Protein AF-X6LS12-F1 (afdb_monomer_lite)

Organism: Reticulomyxa filosa (NCBI:txid46433)

Radius of gyration: 17.0 Å; chains: 1; bounding box: 39×50×38 Å

Sequence (150 aa):
MKVIETYTQAIATIDPFLCTSSHNRRYCDIWIEFAKFYEEYHEDTEEGLKNVREIYTKATKSASFRNVDDLATIYCEWAEMELRHKKYDECRQVMRDATTLPSDEKLKLNRKKMETQLTVQERLHQSKKIWAFMADIEVLSIFFFFFFEK

Structure (mmCIF, N/CA/C/O backbone):
data_AF-X6LS12-F1
#
_entry.id   AF-X6LS12-F1
#
loop_
_atom_site.group_PDB
_atom_site.id
_atom_site.type_symbol
_atom_site.label_atom_id
_atom_site.label_alt_id
_atom_site.label_comp_id
_atom_site.label_asym_id
_atom_site.label_entity_id
_atom_site.label_seq_id
_atom_site.pdbx_PDB_ins_code
_atom_site.Cartn_x
_atom_site.Cartn_y
_atom_site.Cartn_z
_atom_site.occupancy
_atom_site.B_iso_or_equiv
_atom_site.auth_seq_id
_atom_site.auth_comp_id
_atom_site.auth_asym_id
_atom_site.auth_atom_id
_atom_site.pdbx_PDB_model_num
ATOM 1 N N . MET A 1 1 ? -15.970 -19.042 6.940 1.00 55.34 1 MET A N 1
ATOM 2 C CA . MET A 1 1 ? -14.578 -18.750 6.525 1.00 55.34 1 MET A CA 1
ATOM 3 C C . MET A 1 1 ? -14.234 -19.151 5.079 1.00 55.34 1 MET A C 1
ATOM 5 O O . MET A 1 1 ? -13.064 -19.145 4.739 1.00 55.34 1 MET A O 1
ATOM 9 N N . LYS A 1 2 ? -15.198 -19.388 4.168 1.00 73.12 2 LYS A N 1
ATOM 10 C CA . LYS A 1 2 ? -14.869 -19.731 2.764 1.00 73.12 2 LYS A CA 1
ATOM 11 C C . LYS A 1 2 ? -14.236 -18.576 1.969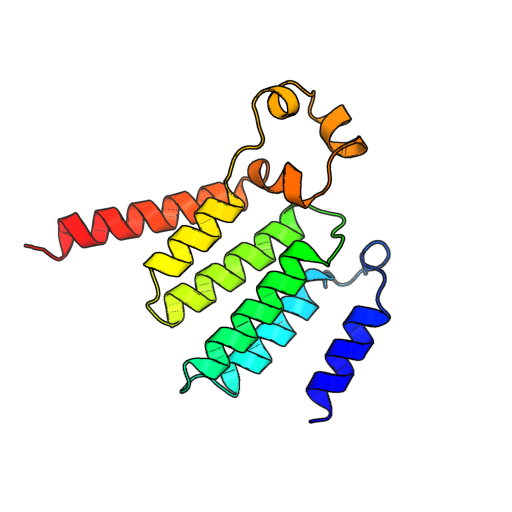 1.00 73.12 2 LYS A C 1
ATOM 13 O O . LYS A 1 2 ? -13.436 -18.820 1.080 1.00 73.12 2 LYS A O 1
ATOM 18 N N . VAL A 1 3 ? -14.564 -17.328 2.311 1.00 79.19 3 VAL A N 1
ATOM 19 C CA . VAL A 1 3 ? -14.117 -16.134 1.570 1.00 79.19 3 VAL A CA 1
ATOM 20 C C . VAL A 1 3 ? -12.598 -15.918 1.677 1.00 79.19 3 VAL A C 1
ATOM 22 O O . VAL A 1 3 ? -11.928 -15.645 0.683 1.00 79.19 3 VAL A O 1
ATOM 25 N N . ILE A 1 4 ? -12.023 -16.118 2.865 1.00 80.69 4 ILE A N 1
ATOM 26 C CA . ILE A 1 4 ? -10.579 -15.947 3.104 1.00 80.69 4 ILE A CA 1
ATOM 27 C C . ILE A 1 4 ? -9.770 -16.994 2.326 1.00 80.69 4 ILE A C 1
ATOM 29 O O . ILE A 1 4 ? -8.762 -16.671 1.695 1.00 80.69 4 ILE A O 1
ATOM 33 N N . GLU A 1 5 ? -10.240 -18.243 2.322 1.00 82.06 5 GLU A N 1
ATOM 34 C CA . GLU A 1 5 ? -9.634 -19.333 1.554 1.00 82.06 5 GLU A CA 1
ATOM 35 C C . GLU A 1 5 ? -9.677 -19.037 0.053 1.00 82.06 5 GLU A C 1
ATOM 37 O O . GLU A 1 5 ? -8.664 -19.199 -0.625 1.00 82.06 5 GLU A O 1
ATOM 42 N N . THR A 1 6 ? -10.802 -18.520 -0.458 1.00 85.38 6 THR A N 1
ATOM 43 C CA . THR A 1 6 ? -10.922 -18.161 -1.877 1.00 85.38 6 THR A CA 1
ATOM 44 C C . THR A 1 6 ? -9.979 -17.032 -2.282 1.00 85.38 6 THR A C 1
ATOM 46 O O . THR A 1 6 ? -9.342 -17.138 -3.326 1.00 85.38 6 THR A O 1
ATOM 49 N N . TYR A 1 7 ? -9.811 -15.990 -1.458 1.00 82.69 7 TYR A N 1
ATOM 50 C CA . TYR A 1 7 ? -8.850 -14.919 -1.753 1.00 82.69 7 TYR A CA 1
ATOM 51 C C . TYR A 1 7 ? -7.405 -15.411 -1.685 1.00 82.69 7 TYR A C 1
ATOM 53 O O . TYR A 1 7 ? -6.593 -15.078 -2.546 1.00 82.69 7 TYR A O 1
ATOM 61 N N . THR A 1 8 ? -7.086 -16.261 -0.709 1.00 83.69 8 THR A N 1
ATOM 62 C CA . THR A 1 8 ? -5.742 -16.836 -0.575 1.00 83.69 8 THR A CA 1
ATOM 63 C C . THR A 1 8 ? -5.402 -17.728 -1.772 1.00 83.69 8 THR A C 1
ATOM 65 O O . THR A 1 8 ? -4.305 -17.635 -2.322 1.00 83.69 8 THR A O 1
ATOM 68 N N . GLN A 1 9 ? -6.355 -18.548 -2.225 1.00 84.38 9 GLN A N 1
ATOM 69 C CA . GLN A 1 9 ? -6.214 -19.356 -3.437 1.00 84.38 9 GLN A CA 1
ATOM 70 C C . GLN A 1 9 ? -6.095 -18.484 -4.692 1.00 84.38 9 GLN A C 1
ATOM 72 O O . GLN A 1 9 ? -5.252 -18.764 -5.542 1.00 84.38 9 GLN A O 1
ATOM 77 N N . ALA A 1 10 ? -6.882 -17.409 -4.798 1.00 82.44 10 ALA A N 1
ATOM 78 C CA . ALA A 1 10 ? -6.810 -16.472 -5.917 1.00 82.44 10 ALA A CA 1
ATOM 79 C C . ALA A 1 10 ? -5.424 -15.815 -6.009 1.00 82.44 10 ALA A C 1
ATOM 81 O O . ALA A 1 10 ? -4.798 -15.861 -7.063 1.00 82.44 10 ALA A O 1
ATOM 82 N N . ILE A 1 11 ? -4.896 -15.296 -4.897 1.00 82.56 11 ILE A N 1
ATOM 83 C CA . ILE A 1 11 ? -3.558 -14.686 -4.829 1.00 82.56 11 ILE A CA 1
ATOM 84 C C . ILE A 1 11 ? -2.457 -15.691 -5.203 1.00 82.56 11 ILE A C 1
ATOM 86 O O . ILE A 1 11 ? -1.482 -15.317 -5.847 1.00 82.56 11 ILE A O 1
ATOM 90 N N . ALA A 1 12 ? -2.599 -16.962 -4.819 1.00 81.56 12 ALA A N 1
ATOM 91 C CA . ALA A 1 12 ? -1.617 -17.998 -5.143 1.00 81.56 12 ALA A CA 1
ATOM 92 C C . ALA A 1 12 ? -1.671 -18.463 -6.609 1.00 81.56 12 ALA A C 1
ATOM 94 O O . ALA A 1 12 ? -0.666 -18.926 -7.142 1.00 81.56 12 ALA A O 1
ATOM 95 N N . THR A 1 13 ? -2.841 -18.378 -7.245 1.00 82.94 13 THR A N 1
ATOM 96 C CA . THR A 1 13 ? -3.076 -18.936 -8.587 1.00 82.94 13 THR A CA 1
ATOM 97 C C . THR A 1 13 ? -2.880 -17.899 -9.691 1.00 82.94 13 THR A C 1
ATOM 99 O O . THR A 1 13 ? -2.526 -18.246 -10.816 1.00 82.94 13 THR A O 1
ATOM 102 N N . ILE A 1 14 ? -3.141 -16.625 -9.396 1.00 80.06 14 ILE A N 1
ATOM 103 C CA . ILE A 1 14 ? -3.145 -15.560 -10.396 1.00 80.06 14 ILE A CA 1
ATOM 104 C C . ILE A 1 14 ? -1.722 -15.073 -10.660 1.00 80.06 14 ILE A C 1
ATOM 106 O O . ILE A 1 14 ? -1.037 -14.598 -9.759 1.00 80.06 14 ILE A O 1
ATOM 110 N N . ASP A 1 15 ? -1.312 -15.124 -11.927 1.00 72.75 15 ASP A N 1
ATOM 111 C CA . ASP A 1 15 ? -0.079 -14.493 -12.388 1.00 72.75 15 ASP A CA 1
ATOM 112 C C . ASP A 1 15 ? -0.301 -12.975 -12.579 1.00 72.75 15 ASP A C 1
ATOM 114 O O . ASP A 1 15 ? -1.082 -12.573 -13.456 1.00 72.75 15 ASP A O 1
ATOM 118 N N . PRO A 1 16 ? 0.392 -12.108 -11.812 1.00 70.56 16 PRO A N 1
ATOM 119 C CA . PRO A 1 16 ? 0.264 -10.657 -11.927 1.00 70.56 16 PRO A CA 1
ATOM 120 C C . PRO A 1 16 ? 0.576 -10.109 -13.327 1.00 70.56 16 PRO A C 1
ATOM 122 O O . PRO A 1 16 ? 0.055 -9.058 -13.701 1.00 70.56 16 PRO A O 1
ATOM 125 N N . PHE A 1 17 ? 1.409 -10.797 -14.117 1.00 68.25 17 PHE A N 1
ATOM 126 C CA . PHE A 1 17 ? 1.821 -10.339 -15.448 1.00 68.25 17 PHE A CA 1
ATOM 127 C C . PHE A 1 17 ? 0.793 -10.652 -16.537 1.00 68.25 17 PHE A C 1
ATOM 129 O O . PHE A 1 17 ? 0.713 -9.919 -17.528 1.00 68.25 17 PHE A O 1
ATOM 136 N N . LEU A 1 18 ? 0.000 -11.709 -16.346 1.00 67.94 18 LEU A N 1
ATOM 137 C CA . LEU A 1 18 ? -1.068 -12.127 -17.258 1.00 67.94 18 LEU A CA 1
ATOM 138 C C . LEU A 1 18 ? -2.411 -11.469 -16.921 1.00 67.94 18 LEU A C 1
ATOM 140 O O . LEU A 1 18 ? -3.313 -11.436 -17.757 1.00 67.94 18 LEU A O 1
ATOM 144 N N . CYS A 1 19 ? -2.531 -10.875 -15.733 1.00 59.12 19 CYS A N 1
ATOM 145 C CA . CYS A 1 19 ? -3.755 -10.269 -15.209 1.00 59.12 19 CYS A CA 1
ATOM 146 C C . CYS A 1 19 ? -4.130 -8.912 -15.845 1.00 59.12 19 CYS A C 1
ATOM 148 O O . CYS A 1 19 ? -4.793 -8.083 -15.223 1.00 59.12 19 CYS A O 1
ATOM 150 N N . THR A 1 20 ? -3.735 -8.678 -17.099 1.00 56.06 20 THR A N 1
ATOM 151 C CA . THR A 1 20 ? -4.130 -7.498 -17.883 1.00 56.06 20 THR A CA 1
ATOM 152 C C . THR A 1 20 ? -5.392 -7.847 -18.673 1.00 56.06 20 THR A C 1
ATOM 154 O O . THR A 1 20 ? -5.368 -7.995 -19.892 1.00 56.06 20 THR A O 1
ATOM 157 N N . SER A 1 21 ? -6.494 -8.122 -17.975 1.00 48.44 21 SER A N 1
ATOM 158 C CA . SER A 1 21 ? -7.719 -8.566 -18.646 1.00 48.44 21 SER A CA 1
ATOM 159 C C . SER A 1 21 ? -8.443 -7.400 -19.337 1.00 48.44 21 SER A C 1
ATOM 161 O O . SER A 1 21 ? -8.431 -6.264 -18.863 1.00 48.44 21 SER A O 1
ATOM 163 N N . SER A 1 22 ? -9.125 -7.703 -20.445 1.00 50.72 22 SER A N 1
ATOM 164 C CA . SER A 1 22 ? -9.927 -6.800 -21.296 1.00 50.72 22 SER A CA 1
ATOM 165 C C . SER A 1 22 ? -11.025 -5.988 -20.574 1.00 50.72 22 SER A C 1
ATOM 167 O O . SER A 1 22 ? -11.717 -5.197 -21.214 1.00 50.72 22 SER A O 1
ATOM 169 N N . HIS A 1 23 ? -11.218 -6.183 -19.266 1.00 52.88 23 HIS A N 1
ATOM 170 C CA . HIS A 1 23 ? -12.303 -5.612 -18.463 1.00 52.88 23 HIS A CA 1
ATOM 171 C C . HIS A 1 23 ? -11.831 -4.665 -17.350 1.00 52.88 23 HIS A C 1
ATOM 173 O O . HIS A 1 23 ? -12.578 -4.412 -16.409 1.00 52.88 23 HIS A O 1
ATOM 179 N N . ASN A 1 24 ? -10.616 -4.117 -17.448 1.00 58.34 24 ASN A N 1
ATOM 180 C CA . ASN A 1 24 ? -10.104 -3.071 -16.548 1.00 58.34 24 ASN A CA 1
ATOM 181 C C . ASN A 1 24 ? -9.970 -3.479 -15.060 1.00 58.34 24 ASN A C 1
ATOM 183 O O . ASN A 1 24 ? -9.685 -2.624 -14.227 1.00 58.34 24 ASN A O 1
ATOM 187 N N . ARG A 1 25 ? -10.149 -4.766 -14.716 1.00 63.34 25 ARG A N 1
ATOM 188 C CA . ARG A 1 25 ? -9.854 -5.309 -13.379 1.00 63.34 25 ARG A CA 1
ATOM 189 C C . ARG A 1 25 ? -8.399 -5.744 -13.309 1.00 63.34 25 ARG A C 1
ATOM 191 O O . ARG A 1 25 ? -7.948 -6.545 -14.134 1.00 63.34 25 ARG A O 1
ATOM 198 N N . ARG A 1 26 ? -7.685 -5.199 -12.329 1.00 73.00 26 ARG A N 1
ATOM 199 C CA . ARG A 1 26 ? -6.237 -5.329 -12.147 1.00 73.00 26 ARG A CA 1
ATOM 200 C C . ARG A 1 26 ? -5.936 -6.209 -10.943 1.00 73.00 26 ARG A C 1
ATOM 202 O O . ARG A 1 26 ? -6.750 -6.349 -10.035 1.00 73.00 26 ARG A O 1
ATOM 209 N N . TYR A 1 27 ? -4.729 -6.765 -10.903 1.00 80.00 27 TYR A N 1
ATOM 210 C CA . TYR A 1 27 ? -4.288 -7.604 -9.786 1.00 80.00 27 TYR A CA 1
ATOM 211 C C . TYR A 1 27 ? -4.325 -6.866 -8.432 1.00 80.00 27 TYR A C 1
ATOM 213 O O . TYR A 1 27 ? -4.598 -7.478 -7.403 1.00 80.00 27 TYR A O 1
ATOM 221 N N . CYS A 1 28 ? -4.119 -5.541 -8.421 1.00 81.81 28 CYS A N 1
ATOM 222 C CA . CYS A 1 28 ? -4.244 -4.725 -7.211 1.00 81.81 28 CYS A CA 1
ATOM 223 C C . CYS A 1 28 ? -5.659 -4.715 -6.620 1.00 81.81 28 CYS A C 1
ATOM 225 O O . CYS A 1 28 ? -5.796 -4.653 -5.402 1.00 81.81 28 CYS A O 1
ATOM 227 N N . ASP A 1 29 ? -6.698 -4.815 -7.453 1.00 84.69 29 ASP A N 1
ATOM 228 C CA . ASP A 1 29 ? -8.086 -4.689 -7.002 1.00 84.69 29 ASP A CA 1
ATOM 229 C C . ASP A 1 29 ? -8.479 -5.868 -6.098 1.00 84.69 29 ASP A C 1
ATOM 231 O O . ASP A 1 29 ? -9.207 -5.682 -5.132 1.00 84.69 29 ASP A O 1
ATOM 235 N N . ILE A 1 30 ? -7.910 -7.058 -6.330 1.00 86.81 30 ILE A N 1
ATOM 236 C CA . ILE A 1 30 ? -8.126 -8.247 -5.488 1.00 86.81 30 ILE A CA 1
ATOM 237 C C . ILE A 1 30 ? -7.602 -8.012 -4.069 1.00 86.81 30 ILE A C 1
ATOM 239 O O . ILE A 1 30 ? -8.266 -8.358 -3.097 1.00 86.81 30 ILE A O 1
ATOM 243 N N . TRP A 1 31 ? -6.418 -7.408 -3.940 1.00 87.50 31 TRP A N 1
ATOM 244 C CA . TRP A 1 31 ? -5.840 -7.081 -2.635 1.00 87.50 31 TRP A CA 1
ATOM 245 C C . TRP A 1 31 ? -6.651 -6.011 -1.905 1.00 87.50 31 TRP A C 1
ATOM 247 O O . TRP A 1 31 ? -6.832 -6.111 -0.694 1.00 87.50 31 TRP A O 1
ATOM 257 N N . ILE A 1 32 ? -7.160 -5.019 -2.638 1.00 88.56 32 ILE A N 1
ATOM 258 C CA . ILE A 1 32 ? -7.996 -3.947 -2.088 1.00 88.56 32 ILE A CA 1
ATOM 259 C C . ILE A 1 32 ? -9.348 -4.505 -1.626 1.00 88.56 32 ILE A C 1
ATOM 261 O O . ILE A 1 32 ? -9.760 -4.239 -0.503 1.00 88.56 32 ILE A O 1
ATOM 265 N N . GLU A 1 33 ? -10.024 -5.313 -2.448 1.00 88.19 33 GLU A N 1
ATOM 266 C CA . GLU A 1 33 ? -11.285 -5.973 -2.080 1.00 88.19 33 GLU A CA 1
ATOM 267 C C . GLU A 1 33 ? -11.091 -6.914 -0.881 1.00 88.19 33 GLU A C 1
ATOM 269 O O . GLU A 1 33 ? -11.915 -6.931 0.032 1.00 88.19 33 GLU A O 1
ATOM 274 N N . PHE A 1 34 ? -9.971 -7.640 -0.830 1.00 87.75 34 PHE A N 1
ATOM 275 C CA . PHE A 1 34 ? -9.634 -8.502 0.299 1.00 87.75 34 PHE A CA 1
ATOM 276 C C . PHE A 1 34 ? -9.430 -7.712 1.598 1.00 87.75 34 PHE A C 1
ATOM 278 O O . PHE A 1 34 ? -9.953 -8.095 2.643 1.00 87.75 34 PHE A O 1
ATOM 285 N N . ALA A 1 35 ? -8.708 -6.593 1.535 1.00 87.88 35 ALA A N 1
ATOM 286 C CA . ALA A 1 35 ? -8.486 -5.726 2.684 1.00 87.88 35 ALA A CA 1
ATOM 287 C C . ALA A 1 35 ? -9.779 -5.039 3.154 1.00 87.88 35 ALA A C 1
ATOM 289 O O . ALA A 1 35 ? -10.045 -5.027 4.352 1.00 87.88 35 ALA A O 1
ATOM 290 N N . LYS A 1 36 ? -10.615 -4.545 2.228 1.00 87.69 36 LYS A N 1
ATOM 291 C CA . LYS A 1 36 ? -11.934 -3.956 2.529 1.00 87.69 36 LYS A CA 1
ATOM 292 C C . LYS A 1 36 ? -12.873 -4.966 3.183 1.00 87.69 36 LYS A C 1
ATOM 294 O O . LYS A 1 36 ? -13.534 -4.640 4.161 1.00 87.69 36 LYS A O 1
ATOM 299 N N . PHE A 1 37 ? -12.870 -6.209 2.700 1.00 87.25 37 PHE A N 1
ATOM 300 C CA . PHE A 1 37 ? -13.609 -7.294 3.340 1.00 87.25 37 PHE A CA 1
ATOM 301 C C . PHE A 1 37 ? -13.118 -7.539 4.775 1.00 87.25 37 PHE A C 1
ATOM 303 O O . PHE A 1 37 ? -13.922 -7.760 5.666 1.00 87.25 37 PHE A O 1
ATOM 310 N N . TYR A 1 38 ? -11.813 -7.482 5.046 1.00 84.06 38 TYR A N 1
ATOM 311 C CA . TYR A 1 38 ? -11.325 -7.597 6.425 1.00 84.06 38 TYR A CA 1
ATOM 312 C C . TYR A 1 38 ? -11.668 -6.381 7.297 1.00 84.06 38 TYR A C 1
ATOM 314 O O . TYR A 1 38 ? -11.938 -6.555 8.484 1.00 84.06 38 TYR A O 1
ATOM 322 N N . GLU A 1 39 ? -11.664 -5.178 6.719 1.00 84.06 39 GLU A N 1
ATOM 323 C CA . GLU A 1 39 ? -12.026 -3.929 7.398 1.00 84.06 39 GLU A CA 1
ATOM 324 C C . GLU A 1 39 ? -13.492 -3.954 7.856 1.00 84.06 39 GLU A C 1
ATOM 326 O O . GLU A 1 39 ? -13.753 -3.720 9.029 1.00 84.06 39 GLU A O 1
ATOM 331 N N . GLU A 1 40 ? -14.428 -4.341 6.983 1.00 83.88 40 GLU A N 1
ATOM 332 C CA . GLU A 1 40 ? -15.872 -4.370 7.278 1.00 83.88 40 GLU A CA 1
ATOM 333 C C . GLU A 1 40 ? -16.247 -5.368 8.390 1.00 83.88 40 GLU A C 1
ATOM 335 O O . GLU A 1 40 ? -17.158 -5.128 9.177 1.00 83.88 40 GLU A O 1
ATOM 340 N N . TYR A 1 41 ? -15.541 -6.498 8.491 1.00 79.81 41 TYR A N 1
ATOM 341 C CA . TYR A 1 41 ? -15.864 -7.542 9.473 1.00 79.81 41 TYR A CA 1
ATOM 342 C C . TYR A 1 41 ? -15.201 -7.341 10.841 1.00 79.81 41 TYR A C 1
ATOM 344 O O . TYR A 1 41 ? -15.605 -7.987 11.811 1.00 79.81 41 TYR A O 1
ATOM 352 N N . HIS A 1 42 ? -14.171 -6.496 10.928 1.00 72.69 42 HIS A N 1
ATOM 353 C CA . HIS A 1 42 ? -13.371 -6.314 12.141 1.00 72.69 42 HIS A CA 1
ATOM 354 C C . HIS A 1 42 ? -13.157 -4.838 12.519 1.00 72.69 42 HIS A C 1
ATOM 356 O O . HIS A 1 42 ? -12.214 -4.530 13.251 1.00 72.69 42 HIS A O 1
ATOM 362 N N . GLU A 1 43 ? -14.034 -3.948 12.046 1.00 66.00 43 GLU A N 1
ATOM 363 C CA . GLU A 1 43 ? -13.934 -2.487 12.185 1.00 66.00 43 GLU A CA 1
ATOM 364 C C . GLU A 1 43 ? -13.778 -2.025 13.647 1.00 66.00 43 GLU A C 1
ATOM 366 O O . GLU A 1 43 ? -13.016 -1.103 13.932 1.00 66.00 43 GLU A O 1
ATOM 371 N N . ASP A 1 44 ? -14.413 -2.725 14.593 1.00 63.78 44 ASP A N 1
ATOM 372 C CA . ASP A 1 44 ? -14.483 -2.310 16.000 1.00 63.78 44 ASP A CA 1
ATOM 373 C C . ASP A 1 44 ? -13.255 -2.687 16.853 1.00 63.78 44 ASP A C 1
ATOM 375 O O . ASP A 1 44 ? -13.181 -2.323 18.027 1.00 63.78 44 ASP A O 1
ATOM 379 N N . THR A 1 45 ? -12.290 -3.453 16.323 1.00 75.75 45 THR A N 1
ATOM 380 C CA . THR A 1 45 ? -11.161 -3.973 17.121 1.00 75.75 45 THR A CA 1
ATOM 381 C C . THR A 1 45 ? -9.812 -3.573 16.531 1.00 75.75 45 THR A C 1
ATOM 383 O O . THR A 1 45 ? -9.549 -3.776 15.348 1.00 75.75 45 THR A O 1
ATOM 386 N N . GLU A 1 46 ? -8.883 -3.100 17.371 1.00 75.25 46 GLU A N 1
ATOM 387 C CA . GLU A 1 46 ? -7.510 -2.778 16.940 1.00 75.25 46 GLU A CA 1
ATOM 388 C C . GLU A 1 46 ? -6.785 -3.964 16.280 1.00 75.25 46 GLU A C 1
ATOM 390 O O . GLU A 1 46 ? -5.925 -3.775 15.419 1.00 75.25 46 GLU A O 1
ATOM 395 N N . GLU A 1 47 ? -7.131 -5.190 16.671 1.00 76.94 47 GLU A N 1
ATOM 396 C CA . GLU A 1 47 ? -6.629 -6.429 16.069 1.00 76.94 47 GLU A CA 1
ATOM 397 C C . GLU A 1 47 ? -7.103 -6.610 14.622 1.00 76.94 47 GLU A C 1
ATOM 399 O O . GLU A 1 47 ? -6.333 -7.061 13.774 1.00 76.94 47 GLU A O 1
ATOM 404 N N . GLY A 1 48 ? -8.330 -6.183 14.313 1.00 79.75 48 GLY A N 1
ATOM 405 C CA . GLY A 1 48 ? -8.862 -6.147 12.954 1.00 79.75 48 GLY A CA 1
ATOM 406 C C . GLY A 1 48 ? -8.021 -5.264 12.049 1.00 79.75 48 GLY A C 1
ATOM 407 O O . GLY A 1 48 ? -7.555 -5.696 10.994 1.00 79.75 48 GLY A O 1
ATOM 408 N N . LEU A 1 49 ? -7.727 -4.054 12.524 1.00 82.94 49 LEU A N 1
ATOM 409 C CA . LEU A 1 49 ? -6.894 -3.109 11.792 1.00 82.94 49 LEU A CA 1
ATOM 410 C C . LEU A 1 49 ? -5.464 -3.629 11.586 1.00 82.94 49 LEU A C 1
ATOM 412 O O . LEU A 1 49 ? -4.888 -3.444 10.514 1.00 82.94 49 LEU A O 1
ATOM 416 N N . LYS A 1 50 ? -4.886 -4.315 12.583 1.00 85.69 50 LYS A N 1
ATOM 417 C CA . LYS A 1 50 ? -3.571 -4.964 12.440 1.00 85.69 50 LYS A CA 1
ATOM 418 C C . LYS A 1 50 ? -3.582 -6.003 11.318 1.00 85.69 50 LYS A C 1
ATOM 420 O O . LYS A 1 50 ? -2.694 -5.965 10.471 1.00 85.69 50 LYS A O 1
ATOM 425 N N . ASN A 1 51 ? -4.608 -6.850 11.247 1.00 86.38 51 ASN A N 1
ATOM 426 C CA . ASN A 1 51 ? -4.737 -7.845 10.178 1.00 86.38 51 ASN A CA 1
ATOM 427 C C . ASN A 1 51 ? -4.856 -7.186 8.792 1.00 86.38 51 ASN A C 1
ATOM 429 O O . ASN A 1 51 ? -4.195 -7.612 7.844 1.00 86.38 51 ASN A O 1
ATOM 433 N N . VAL A 1 52 ? -5.640 -6.110 8.667 1.00 88.31 52 VAL A N 1
ATOM 434 C CA . VAL A 1 52 ? -5.759 -5.349 7.408 1.00 88.31 52 VAL A CA 1
ATOM 435 C C . VAL A 1 52 ? -4.405 -4.740 7.006 1.00 88.31 52 VAL A C 1
ATOM 437 O O . VAL A 1 52 ? -3.991 -4.849 5.850 1.00 88.31 52 VAL A O 1
ATOM 440 N N . ARG A 1 53 ? -3.660 -4.160 7.958 1.00 88.69 53 ARG A N 1
ATOM 441 C CA . ARG A 1 53 ? -2.300 -3.638 7.724 1.00 88.69 53 ARG A CA 1
ATOM 442 C C . ARG A 1 53 ? -1.331 -4.731 7.274 1.00 88.69 53 ARG A C 1
ATOM 444 O O . ARG A 1 53 ? -0.502 -4.488 6.396 1.00 88.69 53 ARG A O 1
ATOM 451 N N . GLU A 1 54 ? -1.424 -5.936 7.833 1.00 88.56 54 GLU A N 1
ATOM 452 C CA . GLU A 1 54 ? -0.612 -7.080 7.401 1.00 88.56 54 GLU A CA 1
ATOM 453 C C . GLU A 1 54 ? -0.922 -7.492 5.960 1.00 88.56 54 GLU A C 1
ATOM 455 O O . GLU A 1 54 ? 0.003 -7.757 5.188 1.00 88.56 54 GLU A O 1
ATOM 460 N N . ILE A 1 55 ? -2.199 -7.480 5.565 1.00 88.56 55 ILE A N 1
ATOM 461 C CA . ILE A 1 55 ? -2.620 -7.744 4.184 1.00 88.56 55 ILE A CA 1
ATOM 462 C C . ILE A 1 55 ? -2.000 -6.717 3.233 1.00 88.56 55 ILE A C 1
ATOM 464 O O . ILE A 1 55 ? -1.370 -7.111 2.250 1.00 88.56 55 ILE A O 1
ATOM 468 N N . TYR A 1 56 ? -2.095 -5.421 3.541 1.00 89.25 56 TYR A N 1
ATOM 469 C CA . TYR A 1 56 ? -1.478 -4.368 2.727 1.00 89.25 56 TYR A CA 1
ATOM 470 C C . TYR A 1 56 ? 0.054 -4.448 2.715 1.00 89.25 56 TYR A C 1
ATOM 472 O O . TYR A 1 56 ? 0.689 -4.273 1.672 1.00 89.25 56 TYR A O 1
ATOM 480 N N . THR A 1 57 ? 0.675 -4.796 3.840 1.00 88.25 57 THR A N 1
ATOM 481 C CA . THR A 1 57 ? 2.127 -5.008 3.922 1.00 88.25 57 THR A CA 1
ATOM 482 C C . THR A 1 57 ? 2.563 -6.187 3.050 1.00 88.25 57 THR A C 1
ATOM 484 O O . THR A 1 57 ? 3.581 -6.125 2.360 1.00 88.25 57 THR A O 1
ATOM 487 N N . LYS A 1 58 ? 1.780 -7.268 3.034 1.00 87.56 58 LYS A N 1
ATOM 488 C CA . LYS A 1 58 ? 2.026 -8.428 2.174 1.00 87.56 58 LYS A CA 1
ATOM 489 C C . LYS A 1 58 ? 1.793 -8.089 0.703 1.00 87.56 58 LYS A C 1
ATOM 491 O O . LYS A 1 58 ? 2.601 -8.484 -0.134 1.00 87.56 58 LYS A O 1
ATOM 496 N N . ALA A 1 59 ? 0.758 -7.310 0.394 1.00 86.31 59 ALA A N 1
ATOM 497 C CA . ALA A 1 59 ? 0.500 -6.816 -0.953 1.00 86.31 59 ALA A CA 1
ATOM 498 C C . ALA A 1 59 ? 1.679 -5.976 -1.460 1.00 86.31 59 ALA A C 1
ATOM 500 O O . ALA A 1 59 ? 2.190 -6.216 -2.544 1.00 86.31 59 ALA A O 1
ATOM 501 N N . THR A 1 60 ? 2.176 -5.036 -0.660 1.00 83.38 60 THR A N 1
ATOM 502 C CA . THR A 1 60 ? 3.268 -4.143 -1.074 1.00 83.38 60 THR A CA 1
ATOM 503 C C . THR A 1 60 ? 4.610 -4.860 -1.196 1.00 83.38 60 THR A C 1
ATOM 505 O O . THR A 1 60 ? 5.336 -4.573 -2.144 1.00 83.38 60 THR A O 1
ATOM 508 N N . LYS A 1 61 ? 4.935 -5.809 -0.302 1.00 77.44 61 LYS A N 1
ATOM 509 C CA . LYS A 1 61 ? 6.230 -6.520 -0.285 1.00 77.44 61 LYS A CA 1
ATOM 510 C C . LYS A 1 61 ? 6.295 -7.749 -1.188 1.00 77.44 61 LYS A C 1
ATOM 512 O O . LYS A 1 61 ? 7.333 -7.988 -1.798 1.00 77.44 61 LYS A O 1
ATOM 517 N N . SER A 1 62 ? 5.236 -8.556 -1.239 1.00 71.19 62 SER A N 1
ATOM 518 C CA . SER A 1 62 ? 5.265 -9.879 -1.880 1.00 71.19 62 SER A CA 1
ATOM 519 C C . SER A 1 62 ? 4.675 -9.896 -3.286 1.00 71.19 62 SER A C 1
ATOM 521 O O . SER A 1 62 ? 4.992 -10.802 -4.056 1.00 71.19 62 SER A O 1
ATOM 523 N N . ALA A 1 63 ? 3.829 -8.932 -3.652 1.00 68.56 63 ALA A N 1
ATOM 524 C CA . ALA A 1 63 ? 3.265 -8.903 -4.992 1.00 68.56 63 ALA A CA 1
ATOM 525 C C . ALA A 1 63 ? 4.235 -8.260 -5.991 1.00 68.56 63 ALA A C 1
ATOM 527 O O . ALA A 1 63 ? 4.627 -7.099 -5.875 1.00 68.56 63 ALA A O 1
ATOM 528 N N . SER A 1 64 ? 4.585 -9.027 -7.022 1.00 68.94 64 SER A N 1
ATOM 529 C CA . SER A 1 64 ? 5.299 -8.511 -8.189 1.00 68.94 64 SER A CA 1
ATOM 530 C C . SER A 1 64 ? 4.297 -7.844 -9.126 1.00 68.94 64 SER A C 1
ATOM 532 O O . SER A 1 64 ? 3.703 -8.501 -9.972 1.00 68.94 64 SER A O 1
ATOM 534 N N . PHE A 1 65 ? 4.062 -6.544 -8.957 1.00 72.44 65 PHE A N 1
ATOM 535 C CA . PHE A 1 65 ? 3.235 -5.787 -9.898 1.00 72.44 65 PHE A CA 1
ATOM 536 C C . PHE A 1 65 ? 4.005 -5.501 -11.185 1.00 72.44 65 PHE A C 1
ATOM 538 O O . PHE A 1 65 ? 5.219 -5.313 -11.167 1.00 72.44 65 PHE A O 1
ATOM 545 N N . ARG A 1 66 ? 3.287 -5.426 -12.309 1.00 71.56 66 ARG A N 1
ATOM 546 C CA . ARG A 1 66 ? 3.853 -4.994 -13.593 1.00 71.56 66 ARG A CA 1
ATOM 547 C C . ARG A 1 66 ? 4.001 -3.473 -13.663 1.00 71.56 66 ARG A C 1
ATOM 549 O O . ARG A 1 66 ? 4.994 -2.973 -14.187 1.00 71.56 66 ARG A O 1
ATOM 556 N N . ASN A 1 67 ? 3.014 -2.751 -13.133 1.00 76.31 67 ASN A N 1
ATOM 557 C CA . ASN A 1 67 ? 2.922 -1.299 -13.222 1.00 76.31 67 ASN A CA 1
ATOM 558 C C . ASN A 1 67 ? 3.098 -0.653 -11.846 1.00 76.31 67 ASN A C 1
ATOM 560 O O . ASN A 1 67 ? 2.562 -1.128 -10.846 1.00 76.31 67 ASN A O 1
ATOM 564 N N . VAL A 1 68 ? 3.800 0.482 -11.815 1.00 79.69 68 VAL A N 1
ATOM 565 C CA . VAL A 1 68 ? 3.982 1.290 -10.596 1.00 79.69 68 VAL A CA 1
ATOM 566 C C . VAL A 1 68 ? 2.651 1.859 -10.102 1.00 79.69 68 VAL A C 1
ATOM 568 O O . VAL A 1 68 ? 2.431 1.954 -8.898 1.00 79.69 68 VAL A O 1
ATOM 571 N N . ASP A 1 69 ? 1.733 2.174 -11.016 1.00 81.31 69 ASP A N 1
ATOM 572 C CA . ASP A 1 69 ? 0.436 2.762 -10.673 1.00 81.31 69 ASP A CA 1
ATOM 573 C C . ASP A 1 69 ? -0.499 1.798 -9.922 1.00 81.31 69 ASP A C 1
ATOM 575 O O . ASP A 1 69 ? -1.359 2.239 -9.152 1.00 81.31 69 ASP A O 1
ATOM 579 N N . ASP A 1 70 ? 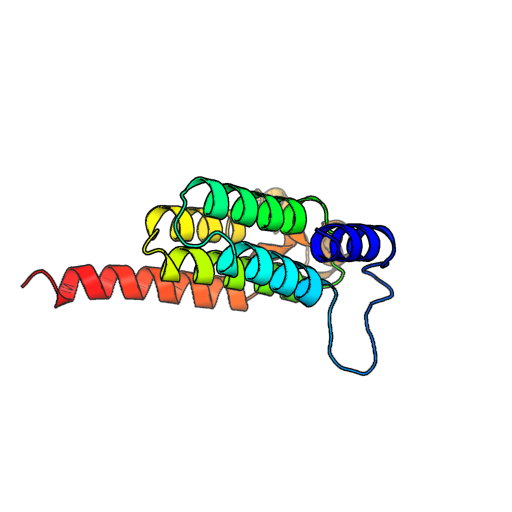-0.311 0.486 -10.087 1.00 82.44 70 ASP A N 1
ATOM 580 C CA . ASP A 1 70 ? -1.069 -0.528 -9.346 1.00 82.44 70 ASP A CA 1
ATOM 581 C C . ASP A 1 70 ? -0.616 -0.565 -7.886 1.00 82.44 70 ASP A C 1
ATOM 583 O O . ASP A 1 70 ? -1.444 -0.503 -6.977 1.00 82.44 70 ASP A O 1
ATOM 587 N N . LEU A 1 71 ? 0.702 -0.546 -7.660 1.00 84.06 71 LEU A N 1
ATOM 588 C CA . LEU A 1 71 ? 1.274 -0.425 -6.321 1.00 84.06 71 LEU A CA 1
ATOM 589 C C . LEU A 1 71 ? 0.871 0.909 -5.673 1.00 84.06 71 LEU A C 1
ATOM 591 O O . LEU A 1 71 ? 0.451 0.929 -4.520 1.00 84.06 71 LEU A O 1
AT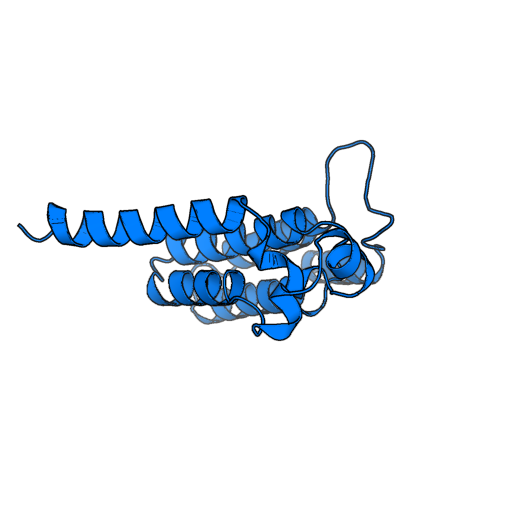OM 595 N N . ALA A 1 72 ? 0.902 2.008 -6.429 1.00 86.19 72 ALA A N 1
ATOM 596 C CA . ALA A 1 72 ? 0.450 3.312 -5.951 1.00 86.19 72 ALA A CA 1
ATOM 597 C C . ALA A 1 72 ? -1.015 3.324 -5.515 1.00 86.19 72 ALA A C 1
ATOM 599 O O . ALA A 1 72 ? -1.358 3.957 -4.523 1.00 86.19 72 ALA A O 1
ATOM 600 N N . THR A 1 73 ? -1.879 2.602 -6.226 1.00 87.94 73 THR A N 1
ATOM 601 C CA . THR A 1 73 ? -3.294 2.501 -5.859 1.00 87.94 73 THR A CA 1
ATOM 602 C C . THR A 1 73 ? -3.480 1.760 -4.534 1.00 87.94 73 THR A C 1
ATOM 604 O O . THR A 1 73 ? -4.294 2.190 -3.726 1.00 87.94 73 THR A O 1
ATOM 607 N N . ILE A 1 74 ? -2.684 0.720 -4.266 1.00 89.69 74 ILE A N 1
ATOM 608 C CA . ILE A 1 74 ? -2.710 0.002 -2.981 1.00 89.69 74 ILE A CA 1
ATOM 609 C C . ILE A 1 74 ? -2.276 0.912 -1.829 1.00 89.69 74 ILE A C 1
ATOM 611 O O . ILE A 1 74 ? -2.918 0.911 -0.784 1.00 89.69 74 ILE A O 1
ATOM 615 N N . TYR A 1 75 ? -1.222 1.712 -2.018 1.00 89.62 75 TYR A N 1
ATOM 616 C CA . TYR A 1 75 ? -0.786 2.679 -1.004 1.00 89.62 75 TYR A CA 1
ATOM 617 C C . TYR A 1 75 ? -1.844 3.750 -0.723 1.00 89.62 75 TYR A C 1
ATOM 619 O O . TYR A 1 75 ? -2.074 4.069 0.440 1.00 89.62 75 TYR A O 1
ATOM 627 N N . CYS A 1 76 ? -2.517 4.269 -1.757 1.00 89.19 76 CYS A N 1
ATOM 628 C CA . CYS A 1 76 ? -3.627 5.206 -1.573 1.00 89.19 76 CYS A CA 1
ATOM 629 C C . CYS A 1 76 ? -4.767 4.577 -0.761 1.00 89.19 76 CYS A C 1
ATOM 631 O O . CYS A 1 76 ? -5.222 5.182 0.198 1.00 89.19 76 CYS A O 1
ATOM 633 N N . GLU A 1 77 ? -5.190 3.355 -1.092 1.00 90.56 77 GLU A N 1
ATOM 634 C CA . GLU A 1 77 ? -6.272 2.662 -0.373 1.00 90.56 77 GLU A CA 1
ATOM 635 C C . GLU A 1 77 ? -5.899 2.327 1.078 1.00 90.56 77 GLU A C 1
ATOM 637 O O . GLU A 1 77 ? -6.730 2.458 1.978 1.00 90.56 77 GLU A O 1
ATOM 642 N N . TRP A 1 78 ? -4.639 1.961 1.337 1.00 90.56 78 TRP A N 1
ATOM 643 C CA . TRP A 1 78 ? -4.140 1.799 2.703 1.00 90.56 78 TRP A CA 1
ATOM 644 C C . TRP A 1 78 ? -4.204 3.131 3.463 1.00 90.56 78 TRP A C 1
ATOM 646 O O . TRP A 1 78 ? -4.757 3.199 4.557 1.00 90.56 78 TRP A O 1
ATOM 656 N N . ALA A 1 79 ? -3.706 4.215 2.875 1.00 89.31 79 ALA A N 1
ATOM 657 C CA . ALA A 1 79 ? -3.733 5.520 3.517 1.00 89.31 79 ALA A CA 1
ATOM 658 C C . ALA A 1 79 ? -5.168 6.046 3.738 1.00 89.31 79 ALA A C 1
ATOM 660 O O . ALA A 1 79 ? -5.451 6.615 4.790 1.00 89.31 79 ALA A O 1
ATOM 661 N N . GLU A 1 80 ? -6.097 5.808 2.806 1.00 88.19 80 GLU A N 1
ATOM 662 C CA . GLU A 1 80 ? -7.523 6.116 2.975 1.00 88.19 80 GLU A CA 1
ATOM 663 C C . GLU A 1 80 ? -8.158 5.330 4.125 1.00 88.19 80 GLU A C 1
ATOM 665 O O . GLU A 1 80 ? -8.950 5.895 4.879 1.00 88.19 80 GLU A O 1
ATOM 670 N N . MET A 1 81 ? -7.799 4.053 4.287 1.00 88.19 81 MET A N 1
ATOM 671 C CA . MET A 1 81 ? -8.213 3.254 5.441 1.00 88.19 81 MET A CA 1
ATOM 672 C C . MET A 1 81 ? -7.727 3.903 6.745 1.00 88.19 81 MET A C 1
ATOM 674 O O . MET A 1 81 ? -8.539 4.198 7.617 1.00 88.19 81 MET A O 1
ATOM 678 N N . GLU A 1 82 ? -6.446 4.256 6.857 1.00 88.00 82 GLU A N 1
ATOM 679 C CA . GLU A 1 82 ? -5.924 4.912 8.068 1.00 88.00 82 GLU A CA 1
ATOM 680 C C . GLU A 1 82 ? -6.611 6.267 8.346 1.00 88.00 82 GLU A C 1
ATOM 682 O O . GLU A 1 82 ? -6.884 6.605 9.501 1.00 88.00 82 GLU A O 1
ATOM 687 N N . LEU A 1 83 ? -6.963 7.027 7.300 1.00 86.00 83 LEU A N 1
ATOM 688 C CA . LEU A 1 83 ? -7.719 8.280 7.427 1.00 86.00 83 LEU A CA 1
ATOM 689 C C . LEU A 1 83 ? -9.148 8.059 7.945 1.00 86.00 83 LEU A C 1
ATOM 691 O O . LEU A 1 83 ? -9.595 8.834 8.794 1.00 86.00 83 LEU A O 1
ATOM 695 N N . ARG A 1 84 ? -9.855 7.010 7.492 1.00 86.69 84 ARG A N 1
ATOM 696 C CA . ARG A 1 84 ? -11.187 6.643 8.018 1.00 86.69 84 ARG A CA 1
ATOM 697 C C . ARG A 1 84 ? -11.134 6.346 9.516 1.00 86.69 84 ARG A C 1
ATOM 699 O O . ARG A 1 84 ? -11.987 6.815 10.267 1.00 86.69 84 ARG A O 1
ATOM 706 N N . HIS A 1 85 ? -10.078 5.661 9.950 1.00 84.75 85 HIS A N 1
ATOM 707 C CA . HIS A 1 85 ? -9.832 5.300 11.350 1.00 84.75 85 HIS A CA 1
ATOM 708 C C . HIS A 1 85 ? -9.207 6.427 12.193 1.00 84.75 85 HIS A C 1
ATOM 710 O O . HIS A 1 85 ? -8.911 6.219 13.368 1.00 84.75 85 HIS A O 1
ATOM 716 N N . LYS A 1 86 ? -9.027 7.634 11.628 1.00 85.25 86 LYS A N 1
ATOM 717 C CA . LYS A 1 86 ? -8.412 8.817 12.276 1.00 85.25 86 LYS A CA 1
ATOM 718 C C . LYS A 1 86 ? -6.965 8.598 12.745 1.00 85.25 86 LYS A C 1
ATOM 720 O O . LYS A 1 86 ? -6.492 9.263 13.666 1.00 85.25 86 LYS A O 1
ATOM 725 N N . LYS A 1 87 ? -6.245 7.690 12.089 1.00 85.81 87 LYS A N 1
ATOM 726 C CA . LYS A 1 87 ? -4.854 7.321 12.380 1.00 85.81 87 LYS A CA 1
ATOM 727 C C . LYS A 1 87 ? -3.887 8.080 11.478 1.00 85.81 87 LYS A C 1
ATOM 729 O O . LYS A 1 87 ? -3.275 7.549 10.552 1.00 85.81 87 LYS A O 1
ATOM 734 N N . TYR A 1 88 ? -3.806 9.388 11.716 1.00 83.75 88 TYR A N 1
ATOM 735 C CA . TYR A 1 88 ? -3.066 10.315 10.853 1.00 83.75 88 TYR A CA 1
ATOM 736 C C . TYR A 1 88 ? -1.549 10.091 10.879 1.00 83.75 88 TYR A C 1
ATOM 738 O O . TYR A 1 88 ? -0.892 10.250 9.848 1.00 83.75 88 TYR A O 1
ATOM 746 N N . ASP A 1 89 ? -0.993 9.705 12.029 1.00 85.81 89 ASP A N 1
ATOM 747 C CA . ASP A 1 89 ? 0.444 9.464 12.169 1.00 85.81 89 ASP A CA 1
ATOM 748 C C . ASP A 1 89 ? 0.881 8.231 11.374 1.00 85.81 89 ASP A C 1
ATOM 750 O O . ASP A 1 89 ? 1.859 8.293 10.623 1.00 85.81 89 ASP A O 1
ATOM 754 N N . GLU A 1 90 ? 0.117 7.137 11.452 1.00 86.44 90 GLU A N 1
ATOM 755 C CA . GLU A 1 90 ? 0.394 5.939 10.658 1.00 86.44 90 GLU A CA 1
ATOM 756 C C . GLU A 1 90 ? 0.176 6.176 9.165 1.00 86.44 90 GLU A C 1
ATOM 758 O O . GLU A 1 90 ? 1.008 5.762 8.359 1.00 86.44 90 GLU A O 1
ATOM 763 N N . CYS A 1 91 ? -0.876 6.908 8.786 1.00 87.31 91 CYS A N 1
ATOM 764 C CA . CYS A 1 91 ? -1.091 7.325 7.400 1.00 87.31 91 CYS A CA 1
ATOM 765 C C . CYS A 1 91 ? 0.132 8.076 6.842 1.00 87.31 91 CYS A C 1
ATOM 767 O O . CYS A 1 91 ? 0.645 7.751 5.767 1.00 87.31 91 CYS A O 1
ATOM 769 N N . ARG A 1 92 ? 0.669 9.035 7.607 1.00 84.94 92 ARG A N 1
ATOM 770 C CA . ARG A 1 92 ? 1.873 9.784 7.226 1.00 84.94 92 ARG A CA 1
ATOM 771 C C . ARG A 1 92 ? 3.093 8.876 7.112 1.00 84.94 92 ARG A C 1
ATOM 773 O O . ARG A 1 92 ? 3.900 9.074 6.205 1.00 84.94 92 ARG A O 1
ATOM 780 N N . GLN A 1 93 ? 3.246 7.902 8.005 1.00 86.50 93 GLN A N 1
ATOM 781 C CA . GLN A 1 93 ? 4.345 6.944 7.933 1.00 86.50 93 GLN A CA 1
ATOM 782 C C . GLN A 1 93 ? 4.259 6.087 6.664 1.00 86.50 93 GLN A C 1
ATOM 784 O O . GLN A 1 93 ? 5.235 6.015 5.925 1.00 86.50 93 GLN A O 1
ATOM 789 N N . VAL A 1 94 ? 3.083 5.537 6.350 1.00 87.50 94 VAL A N 1
ATOM 790 C CA . VAL A 1 94 ? 2.845 4.746 5.130 1.00 87.50 94 VAL A CA 1
ATOM 791 C C . VAL A 1 94 ? 3.166 5.557 3.870 1.00 87.50 94 VAL A C 1
ATOM 793 O O . VAL A 1 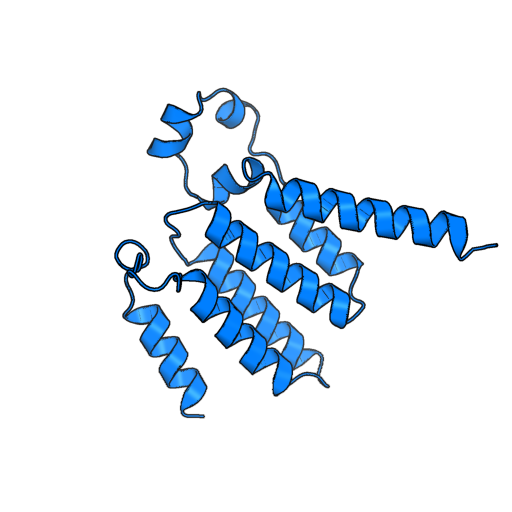94 ? 3.832 5.063 2.958 1.00 87.50 94 VAL A O 1
ATOM 796 N N . MET A 1 95 ? 2.743 6.822 3.823 1.00 84.88 95 MET A N 1
ATOM 797 C CA . MET A 1 95 ? 3.011 7.697 2.680 1.00 84.88 95 MET A CA 1
ATOM 798 C C . MET A 1 95 ? 4.481 8.122 2.577 1.00 84.88 95 MET A C 1
ATOM 800 O O . MET A 1 95 ? 5.014 8.231 1.469 1.00 84.88 95 MET A O 1
ATOM 804 N N . ARG A 1 96 ? 5.172 8.316 3.707 1.00 84.06 96 ARG A N 1
ATOM 805 C CA . ARG A 1 96 ? 6.629 8.529 3.728 1.00 84.06 96 ARG A CA 1
ATOM 806 C C . ARG A 1 96 ? 7.372 7.306 3.219 1.00 84.06 96 ARG A C 1
ATOM 808 O O . ARG A 1 96 ? 8.211 7.440 2.334 1.00 84.06 96 ARG A O 1
ATOM 815 N N . ASP A 1 97 ? 7.012 6.120 3.691 1.00 83.31 97 ASP A N 1
ATOM 816 C CA . ASP A 1 97 ? 7.601 4.867 3.223 1.00 83.31 97 ASP A CA 1
ATOM 817 C C . ASP A 1 97 ? 7.423 4.722 1.701 1.00 83.31 97 ASP A C 1
ATOM 819 O O . ASP A 1 97 ? 8.377 4.397 0.994 1.00 83.31 97 ASP A O 1
ATOM 823 N N . ALA A 1 98 ? 6.251 5.083 1.168 1.00 81.06 98 ALA A N 1
ATOM 824 C CA . ALA A 1 98 ? 5.966 5.065 -0.268 1.00 81.06 98 ALA A CA 1
ATOM 825 C C . ALA A 1 98 ? 6.756 6.102 -1.098 1.00 81.06 98 ALA A C 1
ATOM 827 O O . ALA A 1 98 ? 7.044 5.872 -2.275 1.00 81.06 98 ALA A O 1
ATOM 828 N N . THR A 1 99 ? 7.083 7.254 -0.504 1.00 77.88 99 THR A N 1
ATOM 829 C CA . THR A 1 99 ? 7.793 8.375 -1.156 1.00 77.88 99 THR A CA 1
ATOM 830 C C . THR A 1 99 ? 9.290 8.396 -0.876 1.00 77.88 99 THR A C 1
ATOM 832 O O . THR A 1 99 ? 9.998 9.258 -1.403 1.00 77.88 99 THR A O 1
ATOM 835 N N . THR A 1 100 ? 9.797 7.443 -0.090 1.00 77.19 100 THR A N 1
ATOM 836 C CA . THR A 1 100 ? 11.219 7.377 0.245 1.00 77.19 100 THR A CA 1
ATOM 837 C C . THR A 1 100 ? 12.037 7.237 -1.037 1.00 77.19 100 THR A C 1
ATOM 839 O O . THR A 1 100 ? 11.919 6.265 -1.787 1.00 77.19 100 THR A O 1
ATOM 842 N N . LEU A 1 101 ? 12.871 8.239 -1.303 1.00 67.69 101 LEU A N 1
ATOM 843 C CA . LEU A 1 101 ? 13.757 8.242 -2.457 1.00 67.69 101 LEU A CA 1
ATOM 844 C C . LEU A 1 101 ? 14.851 7.179 -2.261 1.00 67.69 101 LEU A C 1
ATOM 846 O O . LEU A 1 101 ? 15.461 7.119 -1.190 1.00 67.69 101 LEU A O 1
ATOM 850 N N . PRO A 1 102 ? 15.134 6.341 -3.274 1.00 65.38 102 PRO A N 1
ATOM 851 C CA . PRO A 1 102 ? 16.273 5.437 -3.210 1.00 65.38 102 PRO A CA 1
ATOM 852 C C . PRO A 1 102 ? 17.586 6.237 -3.205 1.00 65.38 102 PRO A C 1
ATOM 854 O O . PRO A 1 102 ? 17.635 7.359 -3.703 1.00 65.38 102 PRO A O 1
ATOM 857 N N . SER A 1 103 ? 18.661 5.648 -2.669 1.00 59.31 103 SER A N 1
ATOM 858 C CA . SER A 1 103 ? 19.984 6.284 -2.554 1.00 59.31 103 SER A CA 1
ATOM 859 C C . SER A 1 103 ? 20.458 6.936 -3.863 1.00 59.31 103 SER A C 1
ATOM 861 O O . SER A 1 103 ? 20.201 6.404 -4.946 1.00 59.31 103 SER A O 1
ATOM 863 N N . ASP A 1 104 ? 21.212 8.039 -3.760 1.00 57.56 104 ASP A N 1
ATOM 864 C CA . ASP A 1 104 ? 21.658 8.894 -4.880 1.00 57.56 104 ASP A CA 1
ATOM 865 C C . ASP A 1 104 ? 22.260 8.145 -6.081 1.00 57.56 104 ASP A C 1
ATOM 867 O O . ASP A 1 104 ? 22.150 8.595 -7.221 1.00 57.56 104 ASP A O 1
ATOM 871 N N . GLU A 1 105 ? 22.879 6.984 -5.870 1.00 57.97 105 GLU A N 1
ATOM 872 C CA . GLU A 1 105 ? 23.413 6.160 -6.959 1.00 57.97 105 GLU A CA 1
ATOM 873 C C . GLU A 1 105 ? 22.326 5.582 -7.876 1.00 57.97 105 GLU A C 1
ATOM 875 O O . GLU A 1 105 ? 22.505 5.537 -9.093 1.00 57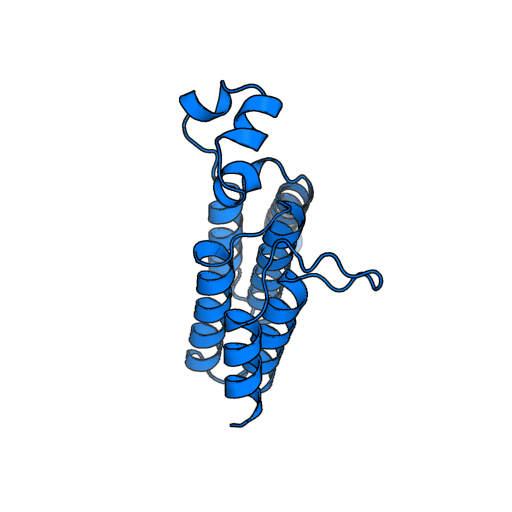.97 105 GLU A O 1
ATOM 880 N N . LYS A 1 106 ? 21.173 5.194 -7.320 1.00 56.47 106 LYS A N 1
ATOM 881 C CA . LYS A 1 106 ? 20.038 4.652 -8.083 1.00 56.47 106 LYS A CA 1
ATOM 882 C C . LYS A 1 106 ? 19.276 5.750 -8.831 1.00 56.47 106 LYS A C 1
ATOM 884 O O . LYS A 1 106 ? 18.740 5.487 -9.905 1.00 56.47 106 LYS A O 1
ATOM 889 N N . LEU A 1 107 ? 19.289 6.983 -8.315 1.00 58.47 107 LEU A N 1
ATOM 890 C CA . LEU A 1 107 ? 18.714 8.173 -8.962 1.00 58.47 107 LEU A CA 1
ATOM 891 C C . LEU A 1 107 ? 19.507 8.626 -10.200 1.00 58.47 107 LEU A C 1
ATOM 893 O O . LEU A 1 107 ? 18.950 9.269 -11.088 1.00 58.47 107 LEU A O 1
ATOM 897 N N . LYS A 1 108 ? 20.793 8.259 -10.299 1.00 56.81 108 LYS A N 1
ATOM 898 C CA . LYS A 1 108 ? 21.642 8.542 -11.472 1.00 56.81 108 LYS A CA 1
ATOM 899 C C . LYS A 1 108 ? 21.363 7.622 -12.666 1.00 56.81 108 LYS A C 1
ATOM 901 O O . LYS A 1 108 ? 21.871 7.881 -13.761 1.00 56.81 108 LYS A O 1
ATOM 906 N N . LEU A 1 109 ? 20.580 6.550 -12.504 1.00 59.94 109 LEU A N 1
ATOM 907 C CA . LEU A 1 109 ? 20.173 5.725 -13.640 1.00 59.94 109 LEU A CA 1
ATOM 908 C C . LEU A 1 109 ? 19.128 6.460 -14.494 1.00 59.94 109 LEU A C 1
ATOM 910 O O . LEU A 1 109 ? 18.113 6.943 -14.008 1.00 59.94 109 LEU A O 1
ATOM 914 N N . ASN A 1 110 ? 19.327 6.467 -15.815 1.00 58.47 110 ASN A N 1
ATOM 915 C CA . ASN A 1 110 ? 18.298 6.923 -16.754 1.00 58.47 110 ASN A CA 1
ATOM 916 C C . ASN A 1 110 ? 17.019 6.071 -16.629 1.00 58.47 110 ASN A C 1
ATOM 918 O O . ASN A 1 110 ? 17.110 4.851 -16.488 1.00 58.47 110 ASN A O 1
ATOM 922 N N . ARG A 1 111 ? 15.838 6.692 -16.801 1.00 60.25 111 ARG A N 1
ATOM 923 C CA . ARG A 1 111 ? 14.504 6.049 -16.695 1.00 60.25 111 ARG A CA 1
ATOM 924 C C . ARG A 1 111 ? 14.407 4.667 -17.360 1.00 60.25 111 ARG A C 1
ATOM 926 O O . ARG A 1 111 ? 13.933 3.730 -16.733 1.00 60.25 111 ARG A O 1
ATOM 933 N N . LYS A 1 112 ? 14.936 4.513 -18.582 1.00 56.41 112 LYS A N 1
ATOM 934 C CA . LYS A 1 112 ? 14.952 3.225 -19.308 1.00 56.41 112 LYS A CA 1
ATOM 935 C C . LYS A 1 112 ? 15.760 2.125 -18.611 1.00 56.41 112 LYS A C 1
ATOM 937 O O . LYS A 1 112 ? 15.395 0.963 -18.694 1.00 56.41 112 LYS A O 1
ATOM 942 N N . LYS A 1 113 ? 16.866 2.468 -17.941 1.00 58.50 113 LYS A N 1
ATOM 943 C CA . LYS A 1 113 ? 17.671 1.489 -17.193 1.00 58.50 113 LYS A CA 1
ATOM 944 C C . LYS A 1 113 ? 17.003 1.125 -15.869 1.00 58.50 113 LYS A C 1
ATOM 946 O O . LYS A 1 113 ? 17.037 -0.039 -15.488 1.00 58.50 113 LYS A O 1
ATOM 951 N N . MET A 1 114 ? 16.344 2.090 -15.223 1.00 59.06 114 MET A N 1
ATOM 952 C CA . MET A 1 114 ? 15.521 1.840 -14.035 1.00 59.06 114 MET A CA 1
ATOM 953 C C . MET A 1 114 ? 14.370 0.878 -14.348 1.00 59.06 114 MET A C 1
ATOM 955 O O . MET A 1 114 ? 14.130 -0.039 -13.577 1.00 59.06 114 MET A O 1
ATOM 959 N N . GLU A 1 115 ? 13.715 1.031 -15.503 1.00 58.94 115 GLU A N 1
ATOM 960 C CA . GLU A 1 115 ? 12.651 0.129 -15.970 1.00 58.94 115 GLU A CA 1
ATOM 961 C C . GLU A 1 115 ? 13.082 -1.330 -16.105 1.00 58.94 115 GLU A C 1
ATOM 963 O O . GLU A 1 115 ? 12.285 -2.225 -15.844 1.00 58.94 115 GLU A O 1
ATOM 968 N N . THR A 1 116 ? 14.333 -1.563 -16.500 1.00 58.53 116 THR A N 1
ATOM 969 C CA . THR A 1 116 ? 14.866 -2.910 -16.737 1.00 58.53 116 THR A CA 1
ATOM 970 C C . THR A 1 116 ? 15.589 -3.521 -15.539 1.00 58.53 116 THR A C 1
ATOM 972 O O . THR A 1 116 ? 15.737 -4.736 -15.496 1.00 58.53 116 THR A O 1
ATOM 975 N N . GLN A 1 117 ? 16.098 -2.705 -14.609 1.00 60.22 117 GLN A N 1
ATOM 976 C CA . GLN A 1 117 ? 16.990 -3.164 -13.531 1.00 60.22 117 GLN A CA 1
ATOM 977 C C . GLN A 1 117 ? 16.383 -3.058 -12.130 1.00 60.22 117 GLN A C 1
ATOM 979 O O . GLN A 1 117 ? 16.858 -3.745 -11.232 1.00 60.22 117 GLN A O 1
ATOM 984 N N . LEU A 1 118 ? 15.379 -2.200 -11.928 1.00 64.94 118 LEU A N 1
ATOM 985 C CA . LEU A 1 118 ? 14.783 -1.960 -10.616 1.00 64.94 118 LEU A CA 1
ATOM 986 C C . LEU A 1 118 ? 13.391 -2.575 -10.532 1.00 64.94 118 LEU A C 1
ATOM 988 O O . LEU A 1 118 ? 12.625 -2.588 -11.499 1.00 64.94 118 LEU A O 1
ATOM 992 N N . THR A 1 119 ? 13.056 -3.043 -9.337 1.00 68.50 119 THR A N 1
ATOM 993 C CA . THR A 1 119 ? 11.715 -3.542 -9.035 1.00 68.50 119 THR A CA 1
ATOM 994 C C . THR A 1 119 ? 10.694 -2.401 -9.051 1.00 68.50 119 THR A C 1
ATOM 996 O O . THR A 1 119 ? 11.025 -1.223 -8.888 1.00 68.50 119 THR A O 1
ATOM 999 N N . VAL A 1 120 ? 9.415 -2.736 -9.230 1.00 70.56 120 VAL A N 1
ATOM 1000 C CA . VAL A 1 120 ? 8.323 -1.747 -9.215 1.00 70.56 120 VAL A CA 1
ATOM 1001 C C . VAL A 1 120 ? 8.240 -0.997 -7.878 1.00 70.56 120 VAL A C 1
ATOM 1003 O O . VAL A 1 120 ? 7.933 0.193 -7.870 1.00 70.56 120 VAL A O 1
ATOM 1006 N N . GLN A 1 121 ? 8.610 -1.651 -6.774 1.00 73.56 121 GLN A N 1
ATOM 1007 C CA . GLN A 1 121 ? 8.705 -1.052 -5.438 1.00 73.56 121 GLN A CA 1
ATOM 1008 C C . GLN A 1 121 ? 9.754 0.067 -5.382 1.00 73.56 121 GLN A C 1
ATOM 1010 O O . GLN A 1 121 ? 9.477 1.162 -4.907 1.00 73.56 121 GLN A O 1
ATOM 1015 N N . GLU A 1 122 ? 10.943 -0.156 -5.944 1.00 71.38 122 GLU A N 1
ATOM 1016 C CA . GLU A 1 122 ? 12.011 0.854 -5.970 1.00 71.38 122 GLU A CA 1
ATOM 1017 C C . GLU A 1 122 ? 11.675 2.045 -6.874 1.00 71.38 122 GLU A C 1
ATOM 1019 O O . GLU A 1 122 ? 12.222 3.136 -6.710 1.00 71.38 122 GLU A O 1
ATOM 1024 N N . ARG A 1 123 ? 10.764 1.850 -7.831 1.00 73.56 123 ARG A N 1
ATOM 1025 C CA . ARG A 1 123 ? 10.292 2.881 -8.762 1.00 73.56 123 ARG A CA 1
ATOM 1026 C C . ARG A 1 123 ? 9.048 3.617 -8.277 1.00 73.56 123 ARG A C 1
ATOM 1028 O O . ARG A 1 123 ? 8.577 4.506 -8.984 1.00 73.56 123 ARG A O 1
ATOM 1035 N N . LEU A 1 124 ? 8.534 3.294 -7.093 1.00 77.50 124 LEU A N 1
ATOM 1036 C CA . LEU A 1 124 ? 7.304 3.871 -6.555 1.00 77.50 124 LEU A CA 1
ATOM 1037 C C . LEU A 1 124 ? 7.349 5.404 -6.464 1.00 77.50 124 LEU A C 1
ATOM 1039 O O . LEU A 1 124 ? 6.393 6.075 -6.853 1.00 77.50 124 LEU A O 1
ATOM 1043 N N . HIS A 1 125 ? 8.517 5.951 -6.114 1.00 73.81 125 HIS A N 1
ATOM 1044 C CA . HIS A 1 125 ? 8.805 7.388 -6.107 1.00 73.81 125 HIS A CA 1
ATOM 1045 C C . HIS A 1 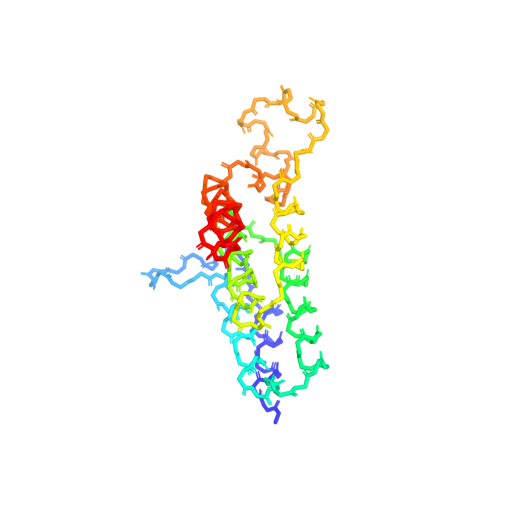125 ? 8.595 8.085 -7.468 1.00 73.81 125 HIS A C 1
ATOM 1047 O O . HIS A 1 125 ? 8.581 9.309 -7.530 1.00 73.81 125 HIS A O 1
ATOM 1053 N N . GLN A 1 126 ? 8.458 7.358 -8.580 1.00 73.81 126 GLN A N 1
ATOM 1054 C CA . GLN A 1 126 ? 8.195 7.952 -9.894 1.00 73.81 126 GLN A CA 1
ATOM 1055 C C . GLN A 1 126 ? 6.703 8.223 -10.137 1.00 73.81 126 GLN A C 1
ATOM 1057 O O . GLN A 1 126 ? 6.371 8.984 -11.050 1.00 73.81 126 GLN A O 1
ATOM 1062 N N . SER A 1 127 ? 5.795 7.617 -9.361 1.00 80.12 127 SER A N 1
ATOM 1063 C CA . SER A 1 127 ? 4.356 7.787 -9.578 1.00 80.12 127 SER A CA 1
ATOM 1064 C C . SER A 1 127 ? 3.874 9.128 -9.037 1.00 80.12 127 SER A C 1
ATOM 1066 O O . SER A 1 127 ? 3.842 9.363 -7.831 1.00 80.12 127 SER A O 1
ATOM 1068 N N . LYS A 1 128 ? 3.417 10.003 -9.938 1.00 80.81 128 LYS A N 1
ATOM 1069 C CA . LYS A 1 128 ? 2.839 11.311 -9.584 1.00 80.81 128 LYS A CA 1
ATOM 1070 C C . LYS A 1 128 ? 1.626 11.194 -8.657 1.00 80.81 128 LYS A C 1
ATOM 1072 O O . LYS A 1 128 ? 1.363 12.122 -7.903 1.00 80.81 128 LYS A O 1
ATOM 1077 N N . LYS A 1 129 ? 0.901 10.070 -8.714 1.00 82.00 129 LYS A N 1
ATOM 1078 C CA . LYS A 1 129 ? -0.307 9.828 -7.917 1.00 82.00 129 LYS A CA 1
ATOM 1079 C C . LYS A 1 129 ? -0.004 9.833 -6.417 1.00 82.00 129 LYS A C 1
ATOM 1081 O O . LYS A 1 129 ? -0.709 10.494 -5.666 1.00 82.00 129 LYS A O 1
ATOM 1086 N N . ILE A 1 130 ? 1.070 9.161 -5.998 1.00 84.00 130 ILE A N 1
ATOM 1087 C CA . ILE A 1 130 ? 1.475 9.119 -4.584 1.00 84.00 130 ILE A CA 1
ATOM 1088 C C . ILE A 1 130 ? 1.936 10.494 -4.113 1.00 84.00 130 ILE A C 1
ATOM 1090 O O . ILE A 1 130 ? 1.551 10.921 -3.033 1.00 84.00 130 ILE A O 1
ATOM 1094 N N . TRP A 1 131 ? 2.736 11.197 -4.920 1.00 83.56 131 TRP A N 1
ATOM 1095 C CA . TRP A 1 131 ? 3.202 12.541 -4.567 1.00 83.56 131 TRP A CA 1
ATOM 1096 C C . TRP A 1 131 ? 2.050 13.530 -4.410 1.00 83.56 131 TRP A C 1
ATOM 1098 O O . TRP A 1 131 ? 2.061 14.315 -3.468 1.00 83.56 131 TRP A O 1
ATOM 1108 N N . ALA A 1 132 ? 1.052 13.470 -5.299 1.00 84.56 132 ALA A N 1
ATOM 1109 C CA . ALA A 1 132 ? -0.154 14.281 -5.179 1.00 84.56 132 ALA A CA 1
ATOM 1110 C C . ALA A 1 132 ? -0.900 13.971 -3.872 1.00 84.56 132 ALA A C 1
ATOM 1112 O O . ALA A 1 132 ? -1.162 14.879 -3.094 1.00 84.56 132 ALA A O 1
ATOM 1113 N N . PHE A 1 133 ? -1.133 12.690 -3.577 1.00 84.38 133 PHE A N 1
ATOM 1114 C CA . PHE A 1 133 ? -1.838 12.284 -2.360 1.00 84.38 133 PHE A CA 1
ATOM 1115 C C . PHE A 1 133 ? -1.067 12.631 -1.070 1.00 84.38 133 PHE A C 1
ATOM 1117 O O . PHE A 1 133 ? -1.661 13.032 -0.074 1.00 84.38 133 PHE A O 1
ATOM 1124 N N . MET A 1 134 ? 0.267 12.533 -1.083 1.00 83.50 134 MET A N 1
ATOM 1125 C CA . MET A 1 134 ? 1.113 12.950 0.043 1.00 83.50 134 MET A CA 1
ATOM 1126 C C . MET A 1 134 ? 1.008 14.458 0.288 1.00 83.50 134 MET A C 1
ATOM 1128 O O . MET A 1 134 ? 0.834 14.884 1.429 1.00 83.50 134 MET A O 1
ATOM 1132 N N . ALA A 1 135 ? 1.077 15.258 -0.781 1.00 83.25 135 ALA A N 1
ATOM 1133 C CA . ALA A 1 135 ? 0.901 16.701 -0.688 1.00 83.25 135 ALA A CA 1
ATOM 1134 C C . ALA A 1 135 ? -0.489 17.058 -0.142 1.00 83.25 135 ALA A C 1
ATOM 1136 O O . ALA A 1 135 ? -0.588 17.910 0.738 1.00 83.25 135 ALA A O 1
ATOM 1137 N N . ASP A 1 136 ? -1.542 16.366 -0.588 1.00 83.38 136 ASP A N 1
ATOM 1138 C CA . ASP A 1 136 ? -2.904 16.573 -0.085 1.00 83.38 136 ASP A CA 1
ATOM 1139 C C . ASP A 1 136 ? -2.999 16.309 1.430 1.00 83.38 136 ASP A C 1
ATOM 1141 O O . ASP A 1 136 ? -3.585 17.112 2.158 1.00 83.38 136 ASP A O 1
ATOM 1145 N N . ILE A 1 137 ? -2.361 15.248 1.941 1.00 81.00 137 ILE A N 1
ATOM 1146 C CA . ILE A 1 137 ? -2.325 14.936 3.383 1.00 81.00 137 ILE A CA 1
ATOM 1147 C C . ILE A 1 137 ? -1.567 16.002 4.185 1.00 81.00 137 ILE A C 1
ATOM 1149 O O . ILE A 1 137 ? -2.010 16.407 5.265 1.00 81.00 137 ILE A O 1
ATOM 1153 N N . GLU A 1 138 ? -0.416 16.463 3.695 1.00 79.00 138 GLU A N 1
ATOM 1154 C CA . GLU A 1 138 ? 0.358 17.505 4.378 1.00 79.00 138 GLU A CA 1
ATOM 1155 C C . GLU A 1 138 ? -0.394 18.835 4.409 1.00 79.00 138 GLU A C 1
ATOM 1157 O O . GLU A 1 138 ? -0.461 19.483 5.456 1.00 79.00 138 GLU A O 1
ATOM 1162 N N . VAL A 1 139 ? -1.024 19.209 3.294 1.00 77.38 139 VAL A N 1
ATOM 1163 C CA . VAL A 1 139 ? -1.849 20.415 3.206 1.00 77.38 139 VAL A CA 1
ATOM 1164 C C . VAL A 1 139 ? -3.057 20.312 4.134 1.00 77.38 139 VAL A C 1
ATOM 1166 O O . VAL A 1 139 ? -3.324 21.270 4.855 1.00 77.38 139 VAL A O 1
ATOM 1169 N N . LEU A 1 140 ? -3.737 19.162 4.201 1.00 67.19 140 LEU A N 1
ATOM 1170 C CA . LEU A 1 140 ? -4.826 18.923 5.159 1.00 67.19 140 LEU A CA 1
ATOM 1171 C C . LEU A 1 140 ? -4.362 19.110 6.610 1.00 67.19 140 LEU A C 1
ATOM 1173 O O . LEU A 1 140 ? -5.053 19.755 7.398 1.00 67.19 140 LEU A O 1
ATOM 1177 N N . SER A 1 141 ? -3.173 18.611 6.957 1.00 64.69 141 SER A N 1
ATOM 1178 C CA . SER A 1 141 ? -2.596 18.781 8.296 1.00 64.69 141 SER A CA 1
ATOM 1179 C C . SER A 1 141 ? -2.266 20.244 8.608 1.00 64.69 141 SER A C 1
ATOM 1181 O O . SER A 1 141 ? -2.527 20.697 9.721 1.00 64.69 141 SER A O 1
ATOM 1183 N N . ILE A 1 142 ? -1.703 20.985 7.649 1.00 66.44 142 ILE A N 1
ATOM 1184 C CA . ILE A 1 142 ? -1.385 22.412 7.808 1.00 66.44 142 ILE A CA 1
ATOM 1185 C C . ILE A 1 142 ? -2.672 23.233 7.930 1.00 66.44 142 ILE A C 1
ATOM 1187 O O . ILE A 1 142 ? -2.751 24.136 8.761 1.00 66.44 142 ILE A O 1
ATOM 1191 N N . PHE A 1 143 ? -3.694 22.903 7.139 1.00 60.62 143 PHE A N 1
ATOM 1192 C CA . PHE A 1 143 ? -4.982 23.588 7.169 1.00 60.62 143 PHE A CA 1
ATOM 1193 C C . PHE A 1 143 ? -5.701 23.361 8.502 1.00 60.62 143 PHE A C 1
ATOM 1195 O O . PHE A 1 143 ? -6.212 24.312 9.084 1.00 60.62 143 PHE A O 1
ATOM 1202 N N . PHE A 1 144 ? -5.677 22.140 9.042 1.00 58.19 144 PHE A N 1
ATOM 1203 C CA . PHE A 1 144 ? -6.253 21.847 10.357 1.00 58.19 144 PHE A CA 1
ATOM 1204 C C . PHE A 1 144 ? -5.555 22.638 11.478 1.00 58.19 144 PHE A C 1
ATOM 1206 O O . PHE A 1 144 ? -6.223 23.231 12.320 1.00 58.19 144 PHE A O 1
ATOM 1213 N N . PHE A 1 145 ? -4.224 22.737 11.432 1.00 57.09 145 PHE A N 1
ATOM 1214 C CA . PHE A 1 145 ? -3.435 23.493 12.412 1.00 57.09 145 PHE A CA 1
ATOM 1215 C C . PHE A 1 145 ? -3.675 25.014 12.331 1.00 57.09 145 PHE A C 1
ATOM 1217 O O . PHE A 1 145 ? -3.726 25.697 13.346 1.00 57.09 145 PHE A O 1
ATOM 1224 N N . PHE A 1 146 ? -3.868 25.569 11.128 1.00 57.00 146 PHE A N 1
ATOM 1225 C CA . PHE A 1 146 ? -4.077 27.014 10.954 1.00 57.00 146 PHE A CA 1
ATOM 1226 C C . PHE A 1 146 ? -5.527 27.485 11.130 1.00 57.00 146 PHE A C 1
ATOM 1228 O O . PHE A 1 146 ? -5.733 28.648 11.483 1.00 57.00 146 PHE A O 1
ATOM 1235 N N . PHE A 1 147 ? -6.523 26.637 10.849 1.00 53.34 147 PHE A N 1
ATOM 1236 C CA . PHE A 1 147 ? -7.937 27.040 10.828 1.00 53.34 147 PHE A CA 1
ATOM 1237 C C . PHE A 1 147 ? -8.763 26.550 12.021 1.00 53.34 147 PHE A C 1
ATOM 1239 O O . PHE A 1 147 ? -9.773 27.179 12.320 1.00 53.34 147 PHE A O 1
ATOM 1246 N N . PHE A 1 148 ? -8.374 25.459 12.689 1.00 51.84 148 PHE A N 1
ATOM 1247 C CA . PHE A 1 148 ? -9.143 24.897 13.811 1.00 51.84 148 PHE A CA 1
ATOM 1248 C C . PHE A 1 148 ? -8.583 25.248 15.198 1.00 51.84 148 PHE A C 1
ATOM 1250 O O . PHE A 1 148 ? -9.262 25.022 16.195 1.00 51.84 148 PHE A O 1
ATOM 1257 N N . GLU A 1 149 ? -7.385 25.833 15.275 1.00 47.59 149 GLU A N 1
ATOM 1258 C CA . GLU A 1 149 ? -6.741 26.249 16.532 1.00 47.59 149 GLU A CA 1
ATOM 1259 C C . GLU A 1 149 ? -6.861 27.771 16.797 1.00 47.59 149 GLU A C 1
ATOM 1261 O O . GLU A 1 149 ? -5.983 28.386 17.405 1.00 47.59 149 GLU A O 1
ATOM 1266 N N . LYS A 1 150 ? -7.954 28.400 16.331 1.00 42.25 150 LYS A N 1
ATOM 1267 C CA . LYS A 1 150 ? -8.341 29.786 16.655 1.00 42.25 150 LYS A CA 1
ATOM 1268 C C . LYS A 1 150 ? -9.793 29.906 17.091 1.00 42.25 150 LYS A C 1
ATOM 1270 O O . LYS A 1 150 ? -10.654 29.277 16.441 1.00 42.25 150 LYS A O 1
#

Secondary structure (DSSP, 8-state):
-HHHHHHHHHHHH--TTT---TTS--HHHHHHHHHHHHHHHHTT-HHHHHHHHHHHHHHHHH---S-HHHHHHHHHHHHHHHHHTT-HHHHHHHHHHHHPPPPHHHHTS-HHHHHHHS-TTTTGGG-HHHHHHHHHHHHHHHHHHHHS--

pLDDT: mean 75.82, std 11.89, range [42.25, 90.56]

InterPro domains:
  IPR011990 Tetratricopeptide-like helical domain superfamily [G3DSA:1.25.40.10] (1-140)
  IPR011990 Tetratricopeptide-like helical domain superfamily [SSF48452] (22-110)
  IPR045075 Pre-mRNA-splicing factor Syf1-like [PTHR11246] (2-138)
  IPR055430 Pre-mRNA-splicing factor Syf1/CRNKL1-like, C-terminal HAT-repeats domain [PF23231] (26-138)

Foldseek 3Di:
DVVLVVLVVCLVPDDQVPQPDPPPDHPLVSLLVVLVVLCVVCVPDPVSLVVSVVSLVCCLPPDQHLALVSSVVSLVSNLVSCVVVVNLVVSLVSLCQLQPQPPPVLVPDDPVVCSVPPGSSNCSNVDVSSVVVNVVSVVVVVCCVVPVVD